Protein AF-A0A7C1B7Z4-F1 (afdb_monomer_lite)

pLDDT: mean 73.93, std 21.16, range [39.28, 96.0]

Sequence (115 aa):
MWRHRGMRRGICSRWLAYRYALFHPITPMYPIGSYYLKPRFRVSSSNNNELRNRVDEEKLQQIYHLLPHRNCGLCGYSSCRDLAYAIVTGDASPDLCRMIDDRIKREIKEILDRR

Foldseek 3Di:
DDDDDDDDDDDDDPPDDPPPDDDDDDDPPPPPPDPPPPPPPPPPPPPPPDPPPPFPVVLLVVLLVLDPQPCPCQLVDRTSSRQSRCVRVVVDQLVSDPPDDPVSSVVNVVSNPPD

Radius of gyration: 28.39 Å; chains: 1; bounding box: 37×80×63 Å

Structure (mmCIF, N/CA/C/O backbone):
data_AF-A0A7C1B7Z4-F1
#
_entry.id   AF-A0A7C1B7Z4-F1
#
loop_
_atom_site.group_PDB
_atom_site.id
_atom_site.type_symbol
_atom_site.label_atom_id
_atom_site.label_alt_id
_atom_site.label_comp_id
_atom_site.label_asym_id
_atom_site.label_entity_id
_atom_site.label_seq_id
_atom_site.pdbx_PDB_ins_code
_atom_site.Cartn_x
_atom_site.Cartn_y
_atom_site.Cartn_z
_atom_site.occupancy
_atom_site.B_iso_or_equiv
_atom_site.auth_seq_id
_atom_site.auth_comp_id
_atom_site.auth_asym_id
_atom_site.auth_atom_id
_atom_site.pdbx_PDB_model_num
ATOM 1 N N . MET A 1 1 ? 2.403 67.078 -0.741 1.00 40.72 1 MET A N 1
ATOM 2 C CA . MET A 1 1 ? 3.871 67.218 -0.612 1.00 40.72 1 MET A CA 1
ATOM 3 C C . MET A 1 1 ? 4.511 65.836 -0.573 1.00 40.72 1 MET A C 1
ATOM 5 O O . MET A 1 1 ? 4.486 65.217 0.475 1.00 40.72 1 MET A O 1
ATOM 9 N N . TRP A 1 2 ? 5.071 65.353 -1.684 1.00 39.28 2 TRP A N 1
ATOM 10 C CA . TRP A 1 2 ? 6.052 64.259 -1.685 1.00 39.28 2 TRP A CA 1
ATOM 11 C C . TRP A 1 2 ? 7.157 64.633 -2.674 1.00 39.28 2 TRP A C 1
ATOM 13 O O . TRP A 1 2 ? 6.891 64.968 -3.826 1.00 39.28 2 TRP A O 1
ATOM 23 N N . ARG A 1 3 ? 8.386 64.710 -2.158 1.00 41.97 3 ARG A N 1
ATOM 24 C CA . ARG A 1 3 ? 9.586 65.179 -2.857 1.00 41.97 3 ARG A CA 1
ATOM 25 C C . ARG A 1 3 ? 10.148 64.098 -3.785 1.00 41.97 3 ARG A C 1
ATOM 27 O O . ARG A 1 3 ? 10.210 62.929 -3.427 1.00 41.97 3 ARG A O 1
ATOM 34 N N . HIS A 1 4 ? 10.639 64.557 -4.933 1.00 47.72 4 HIS A N 1
ATOM 35 C CA . HIS A 1 4 ? 11.447 63.838 -5.919 1.00 47.72 4 HIS A CA 1
ATOM 36 C C . HIS A 1 4 ? 12.755 63.229 -5.374 1.00 47.72 4 HIS A C 1
ATOM 38 O O . HIS A 1 4 ? 13.422 63.834 -4.531 1.00 47.72 4 HIS A O 1
ATOM 44 N N . ARG A 1 5 ? 13.172 62.111 -5.995 1.00 49.09 5 ARG A N 1
ATOM 45 C CA . ARG A 1 5 ? 14.535 61.724 -6.462 1.00 49.09 5 ARG A CA 1
ATOM 46 C C . ARG A 1 5 ? 14.434 60.270 -6.983 1.00 49.09 5 ARG A C 1
ATOM 48 O O . ARG A 1 5 ? 13.856 59.460 -6.284 1.00 49.09 5 ARG A O 1
ATOM 55 N N . GLY A 1 6 ? 14.906 59.805 -8.142 1.00 42.19 6 GLY A N 1
ATOM 56 C CA . GLY A 1 6 ? 15.699 60.343 -9.246 1.00 42.19 6 GLY A CA 1
ATOM 57 C C . GLY A 1 6 ? 16.645 59.247 -9.794 1.00 42.19 6 GLY A C 1
ATOM 58 O O . GLY A 1 6 ? 17.478 58.777 -9.032 1.00 42.19 6 GLY A O 1
ATOM 59 N N . MET A 1 7 ? 16.579 58.959 -11.113 1.00 39.88 7 MET A N 1
ATOM 60 C CA . MET A 1 7 ? 17.654 58.409 -11.993 1.00 39.88 7 MET A CA 1
ATOM 61 C C . MET A 1 7 ? 18.016 56.892 -11.833 1.00 39.88 7 MET A C 1
ATOM 63 O O . MET A 1 7 ? 18.128 56.423 -10.716 1.00 39.88 7 MET A O 1
ATOM 67 N N . ARG A 1 8 ? 18.267 56.031 -12.848 1.00 46.19 8 ARG A N 1
ATOM 68 C CA . ARG A 1 8 ? 19.046 56.138 -14.109 1.00 46.19 8 ARG A CA 1
ATOM 69 C C . ARG A 1 8 ? 18.701 55.020 -15.132 1.00 46.19 8 ARG A C 1
ATOM 71 O O . ARG A 1 8 ? 18.585 53.871 -14.740 1.00 46.19 8 ARG A O 1
ATOM 78 N N . ARG A 1 9 ? 18.655 55.408 -16.424 1.00 47.66 9 ARG A N 1
ATOM 79 C CA . ARG A 1 9 ? 19.289 54.814 -17.643 1.00 47.66 9 ARG A CA 1
ATOM 80 C C . ARG A 1 9 ? 19.300 53.269 -17.714 1.00 47.66 9 ARG A C 1
ATOM 82 O O . ARG A 1 9 ? 19.998 52.650 -16.933 1.00 47.66 9 ARG A O 1
ATOM 89 N N . GLY A 1 10 ? 18.600 52.575 -18.609 1.00 48.53 10 GLY A N 1
ATOM 90 C CA . GLY A 1 10 ? 18.516 52.731 -20.065 1.00 48.53 10 GLY A CA 1
ATOM 91 C C . GLY A 1 10 ? 19.080 51.452 -20.706 1.00 48.53 10 GLY A C 1
ATOM 92 O O . GLY A 1 10 ? 20.126 51.009 -20.261 1.00 48.53 10 GLY A O 1
ATOM 93 N N . ILE A 1 11 ? 18.376 50.852 -21.673 1.00 52.97 11 ILE A N 1
ATOM 94 C CA . ILE A 1 11 ? 18.880 50.206 -22.908 1.00 52.97 11 ILE A CA 1
ATOM 95 C C . ILE A 1 11 ? 17.658 49.656 -23.663 1.00 52.97 11 ILE A C 1
ATOM 97 O O . ILE A 1 11 ? 16.877 48.853 -23.157 1.00 52.97 11 ILE A O 1
ATOM 101 N N . CYS A 1 12 ? 17.487 50.175 -24.875 1.00 49.53 12 CYS A N 1
ATOM 102 C CA . CYS A 1 12 ? 16.441 49.868 -25.838 1.00 49.53 12 CYS A CA 1
ATOM 103 C C . CYS A 1 12 ? 16.931 48.721 -26.738 1.00 49.53 12 CYS A C 1
ATOM 105 O O . CYS A 1 12 ? 17.864 48.915 -27.513 1.00 49.53 12 CYS A O 1
ATOM 107 N N . SER A 1 13 ? 16.324 47.536 -26.648 1.00 49.66 13 SER A N 1
ATOM 108 C CA . SER A 1 13 ? 16.757 46.332 -27.382 1.00 49.66 13 SER A CA 1
ATOM 109 C C . SER A 1 13 ? 15.774 45.958 -28.497 1.00 49.66 13 SER A C 1
ATOM 111 O O . SER A 1 13 ? 15.237 44.855 -28.517 1.00 49.66 13 SER A O 1
ATOM 113 N N . ARG A 1 14 ? 15.497 46.882 -29.428 1.00 51.22 14 ARG A N 1
ATOM 114 C CA . ARG A 1 14 ? 14.597 46.653 -30.582 1.00 51.22 14 ARG A CA 1
ATOM 115 C C . ARG A 1 14 ? 15.332 46.413 -31.917 1.00 51.22 14 ARG A C 1
ATOM 117 O O . ARG A 1 14 ? 14.736 46.564 -32.974 1.00 51.22 14 ARG A O 1
ATOM 124 N N . TRP A 1 15 ? 16.609 46.014 -31.883 1.00 42.62 15 TRP A N 1
ATOM 125 C CA . TRP A 1 15 ? 17.488 45.967 -33.070 1.00 42.62 15 TRP A CA 1
ATOM 126 C C . TRP A 1 15 ? 18.270 44.652 -33.294 1.00 42.62 15 TRP A C 1
ATOM 128 O O . TRP A 1 15 ? 19.327 44.674 -33.913 1.00 42.62 15 TRP A O 1
ATOM 138 N N . LEU A 1 16 ? 17.787 43.487 -32.841 1.00 48.97 16 LEU A N 1
ATOM 139 C CA . LEU A 1 16 ? 18.486 42.198 -33.063 1.00 48.97 16 LEU A CA 1
ATOM 140 C C . LEU A 1 16 ? 17.578 41.047 -33.544 1.00 48.97 16 LEU A C 1
ATOM 142 O O . LEU A 1 16 ? 17.878 39.883 -33.313 1.00 48.97 16 LEU A O 1
ATOM 146 N N . ALA A 1 17 ? 16.471 41.347 -34.230 1.00 49.19 17 ALA A N 1
ATOM 147 C CA . ALA A 1 17 ? 15.538 40.319 -34.716 1.00 49.19 17 ALA A CA 1
ATOM 148 C C . ALA A 1 17 ? 15.673 39.961 -36.214 1.00 49.19 17 ALA A C 1
ATOM 150 O O . ALA A 1 17 ? 14.961 39.081 -36.679 1.00 49.19 17 ALA A O 1
ATOM 151 N N . TYR A 1 18 ? 16.551 40.610 -36.993 1.00 48.53 18 TYR A N 1
ATOM 152 C CA . TYR A 1 18 ? 16.428 40.593 -38.465 1.00 48.53 18 TYR A CA 1
ATOM 153 C C . TYR A 1 18 ? 17.514 39.835 -39.255 1.00 48.53 18 TYR A C 1
ATOM 155 O O . TYR A 1 18 ? 17.636 40.037 -40.457 1.00 48.53 18 TYR A O 1
ATOM 163 N N . ARG A 1 19 ? 18.337 38.967 -38.646 1.00 49.53 19 ARG A N 1
ATOM 164 C CA . ARG A 1 19 ? 19.443 38.320 -39.395 1.00 49.53 19 ARG A CA 1
ATOM 165 C C . ARG A 1 19 ? 19.668 36.834 -39.114 1.00 49.53 19 ARG A C 1
ATOM 167 O O . ARG A 1 19 ? 20.811 36.407 -39.045 1.00 49.53 19 ARG A O 1
ATOM 174 N N . TYR A 1 20 ? 18.603 36.051 -38.950 1.00 50.34 20 TYR A N 1
ATOM 175 C CA . TYR A 1 20 ? 18.715 34.597 -38.733 1.00 50.34 20 TYR A CA 1
ATOM 176 C C . TYR A 1 20 ? 17.642 33.784 -39.472 1.00 50.34 20 TYR A C 1
ATOM 178 O O . TYR A 1 20 ? 17.042 32.872 -38.914 1.00 50.34 20 TYR A O 1
ATOM 186 N N . ALA A 1 21 ? 17.389 34.100 -40.739 1.00 53.78 21 ALA A N 1
ATOM 187 C CA . ALA A 1 21 ? 16.616 33.236 -41.625 1.00 53.78 21 ALA A CA 1
ATOM 188 C C . ALA A 1 21 ? 17.370 33.110 -42.950 1.00 53.78 21 ALA A C 1
ATOM 190 O O . ALA A 1 21 ? 17.847 34.122 -43.455 1.00 53.78 21 ALA A O 1
ATOM 191 N N . LEU A 1 22 ? 17.414 31.893 -43.503 1.00 55.38 22 LEU A N 1
ATOM 192 C CA . LEU A 1 22 ? 18.091 31.438 -44.732 1.00 55.38 22 LEU A CA 1
ATOM 193 C C . LEU A 1 22 ? 19.486 30.815 -44.487 1.00 55.38 22 LEU A C 1
ATOM 195 O O . LEU A 1 22 ? 20.403 31.496 -44.048 1.00 55.38 22 LEU A O 1
ATOM 199 N N . PHE A 1 23 ? 19.611 29.529 -44.854 1.00 47.47 23 PHE A N 1
ATOM 200 C CA . PHE A 1 23 ? 20.759 28.594 -44.768 1.00 47.47 23 PHE A CA 1
ATOM 201 C C . PHE A 1 23 ? 20.851 27.674 -43.524 1.00 47.47 23 PHE A C 1
ATOM 203 O O . PHE A 1 23 ? 21.698 27.833 -42.654 1.00 47.47 23 PHE A O 1
ATOM 210 N N . HIS A 1 24 ? 20.019 26.623 -43.493 1.00 57.97 24 HIS A N 1
ATOM 211 C CA . HIS A 1 24 ? 20.361 25.312 -42.889 1.00 57.97 24 HIS A CA 1
ATOM 212 C C . HIS A 1 24 ? 21.436 24.629 -43.777 1.00 57.97 24 HIS A C 1
ATOM 214 O O . HIS A 1 24 ? 21.350 24.879 -44.983 1.00 57.97 24 HIS A O 1
ATOM 220 N N . PRO A 1 25 ? 22.398 23.773 -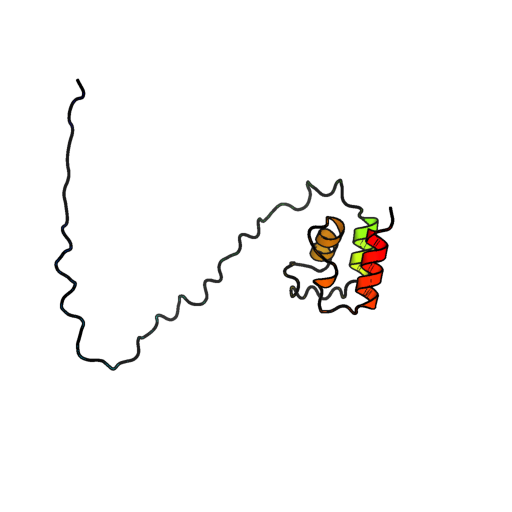43.323 1.00 53.25 25 PRO A N 1
ATOM 221 C CA . PRO A 1 25 ? 22.126 22.514 -42.604 1.00 53.25 25 PRO A CA 1
ATOM 222 C C . PRO A 1 25 ? 23.346 21.932 -41.827 1.00 53.25 25 PRO A C 1
ATOM 224 O O . PRO A 1 25 ? 24.116 21.145 -42.371 1.00 53.25 25 PRO A O 1
ATOM 227 N N . ILE A 1 26 ? 23.555 22.259 -40.553 1.00 55.12 26 ILE A N 1
ATOM 228 C CA . ILE A 1 26 ? 24.504 21.511 -39.708 1.00 55.12 26 ILE A CA 1
ATOM 229 C C . ILE A 1 26 ? 23.829 21.336 -38.356 1.00 55.12 26 ILE A C 1
ATOM 231 O O . ILE A 1 26 ? 23.400 22.309 -37.742 1.00 55.12 26 ILE A O 1
ATOM 235 N N . THR A 1 27 ? 23.658 20.070 -37.982 1.00 52.41 27 THR A N 1
ATOM 236 C CA . THR A 1 27 ? 23.130 19.555 -36.714 1.00 52.41 27 THR A CA 1
ATOM 237 C C . THR A 1 27 ? 23.226 20.568 -35.572 1.00 52.41 27 THR A C 1
ATOM 239 O O . THR A 1 27 ? 24.345 20.999 -35.277 1.00 52.41 27 THR A O 1
ATOM 242 N N . PRO A 1 28 ? 22.125 20.925 -34.880 1.00 49.47 28 PRO A N 1
ATOM 243 C CA . PRO A 1 28 ? 22.269 21.603 -33.605 1.00 49.47 28 PRO A CA 1
ATOM 244 C C . PRO A 1 28 ? 23.105 20.684 -32.716 1.00 49.47 28 PRO A C 1
ATOM 246 O O . PRO A 1 28 ? 22.681 19.594 -32.334 1.00 49.47 28 PRO A O 1
ATOM 249 N N . MET A 1 29 ? 24.338 21.113 -32.463 1.00 53.16 29 MET A N 1
ATOM 250 C CA . MET A 1 29 ? 25.207 20.598 -31.424 1.00 53.16 29 MET A CA 1
ATOM 251 C C . MET A 1 29 ? 24.485 20.888 -30.110 1.00 53.16 29 MET A C 1
ATOM 253 O O . MET A 1 29 ? 24.705 21.918 -29.478 1.00 53.16 29 MET A O 1
ATOM 257 N N . TYR A 1 30 ? 23.515 20.036 -29.769 1.00 54.59 30 TYR A N 1
ATOM 258 C CA . TYR A 1 30 ? 22.816 20.100 -28.501 1.00 54.59 30 TYR A CA 1
ATOM 259 C C . TYR A 1 30 ? 23.891 20.004 -27.419 1.00 54.59 30 TYR A C 1
ATOM 261 O O . TYR A 1 30 ? 24.663 19.039 -27.426 1.00 54.59 30 TYR A O 1
ATOM 269 N N . PRO A 1 31 ? 24.007 21.001 -26.528 1.00 53.03 31 PRO A N 1
ATOM 270 C CA . PRO A 1 31 ? 24.985 20.943 -25.463 1.00 53.03 31 PRO A CA 1
ATOM 271 C C . PRO A 1 31 ? 24.701 19.698 -24.621 1.00 53.03 31 PRO A C 1
ATOM 273 O O . PRO A 1 31 ? 23.647 19.567 -23.992 1.00 53.03 31 PRO A O 1
ATOM 276 N N . ILE A 1 32 ? 25.660 18.773 -24.651 1.00 57.16 32 ILE A N 1
ATOM 277 C CA . ILE A 1 32 ? 25.733 17.575 -23.821 1.00 57.16 32 ILE A CA 1
ATOM 278 C C . ILE A 1 32 ? 25.794 18.057 -22.371 1.00 57.16 32 ILE A C 1
ATOM 280 O O . ILE A 1 32 ? 26.867 18.366 -21.864 1.00 57.16 32 ILE A O 1
ATOM 284 N N . GLY A 1 33 ? 24.648 18.222 -21.710 1.00 53.25 33 GLY A N 1
ATOM 285 C CA . GLY A 1 33 ? 24.682 18.692 -20.323 1.00 53.25 33 GLY A CA 1
ATOM 286 C C . GLY A 1 33 ? 23.387 19.130 -19.652 1.00 53.25 33 GLY A C 1
ATOM 287 O O . GLY A 1 33 ? 23.456 19.519 -18.493 1.00 53.25 33 GLY A O 1
ATOM 288 N N . SER A 1 34 ? 22.217 19.082 -20.300 1.00 53.53 34 SER A N 1
ATOM 289 C CA . SER A 1 34 ? 20.980 19.578 -19.658 1.00 53.53 34 SER A CA 1
ATOM 290 C C . SER A 1 34 ? 19.861 18.541 -19.488 1.00 53.53 34 SER A C 1
ATOM 292 O O . SER A 1 34 ? 18.980 18.732 -18.656 1.00 53.53 34 SER A O 1
ATOM 294 N N . TYR A 1 35 ? 19.916 17.387 -20.162 1.00 54.41 35 TYR A N 1
ATOM 295 C CA . TYR A 1 35 ? 18.832 16.385 -20.120 1.00 54.41 35 TYR A CA 1
ATOM 296 C C . TYR A 1 35 ? 18.836 15.447 -18.896 1.00 54.41 35 TYR A C 1
ATOM 298 O O . TYR A 1 35 ? 17.970 14.585 -18.795 1.00 54.41 35 TYR A O 1
ATOM 306 N N . TYR A 1 36 ? 19.764 15.605 -17.945 1.00 58.81 36 TYR A N 1
ATOM 307 C CA . TYR A 1 36 ? 19.815 14.767 -16.734 1.00 58.81 36 TYR A CA 1
ATOM 308 C C . TYR A 1 36 ? 19.924 15.546 -15.420 1.00 58.81 36 TYR A C 1
ATOM 310 O O . TYR A 1 36 ? 20.322 14.990 -14.399 1.00 58.81 36 TYR A O 1
ATOM 318 N N . LEU A 1 37 ? 19.470 16.798 -15.375 1.00 55.28 37 LEU A N 1
ATOM 319 C CA . LEU A 1 37 ? 18.985 17.335 -14.103 1.00 55.28 37 LEU A CA 1
ATOM 320 C C . LEU A 1 37 ? 17.583 16.769 -13.883 1.00 55.28 37 LEU A C 1
ATOM 322 O O . LEU A 1 37 ? 16.578 17.429 -14.136 1.00 55.28 37 LEU A O 1
ATOM 326 N N . LYS A 1 38 ? 17.518 15.509 -13.419 1.00 56.97 38 LYS A N 1
ATOM 327 C CA . LYS A 1 38 ? 16.310 15.017 -12.752 1.00 56.97 38 LYS A CA 1
ATOM 328 C C . LYS A 1 38 ? 15.940 16.086 -11.722 1.00 56.97 38 LYS A C 1
ATOM 330 O O . LYS A 1 38 ? 16.821 16.446 -10.933 1.00 56.97 38 LYS A O 1
ATOM 335 N N . PRO A 1 39 ? 14.702 16.610 -11.704 1.00 50.78 39 PRO A N 1
ATOM 336 C CA . PRO A 1 39 ? 14.288 17.437 -10.590 1.00 50.78 39 PRO A CA 1
ATOM 337 C C . PRO A 1 39 ? 14.549 16.601 -9.341 1.00 50.78 39 PRO A C 1
ATOM 339 O O . PRO A 1 39 ? 14.012 15.499 -9.199 1.00 50.78 39 PRO A O 1
ATOM 342 N N . ARG A 1 40 ? 15.445 17.082 -8.471 1.00 52.81 40 ARG A N 1
ATOM 343 C CA . ARG A 1 40 ? 15.490 16.615 -7.092 1.00 52.81 40 ARG A CA 1
ATOM 344 C C . ARG A 1 40 ? 14.101 16.931 -6.561 1.00 52.81 40 ARG A C 1
ATOM 346 O O . ARG A 1 40 ? 13.846 18.058 -6.144 1.00 52.81 40 ARG A O 1
ATOM 353 N N . PHE A 1 41 ? 13.189 15.960 -6.627 1.00 60.19 41 PHE A N 1
ATOM 354 C CA . PHE A 1 41 ? 12.050 15.957 -5.733 1.00 60.19 41 PHE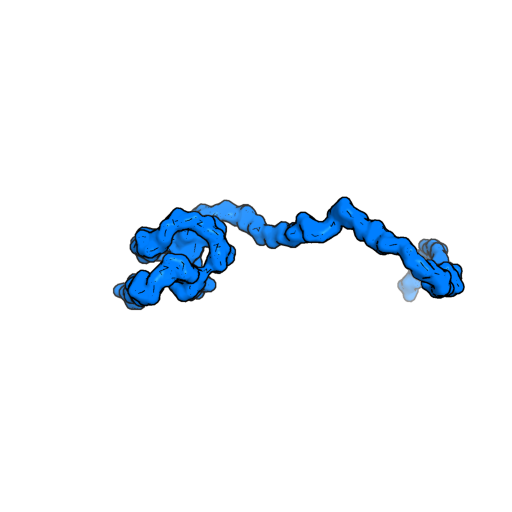 A CA 1
ATOM 355 C C . PHE A 1 41 ? 12.656 16.210 -4.363 1.00 60.19 41 PHE A C 1
ATOM 357 O O . PHE A 1 41 ? 13.611 15.537 -3.963 1.00 60.19 41 PHE A O 1
ATOM 364 N N . ARG A 1 42 ? 12.191 17.278 -3.721 1.00 44.97 42 ARG A N 1
ATOM 365 C CA . ARG A 1 42 ? 12.528 17.588 -2.345 1.00 44.97 42 ARG A CA 1
ATOM 366 C C . ARG A 1 42 ? 12.031 16.399 -1.530 1.00 44.97 42 ARG A C 1
ATOM 368 O O . ARG A 1 42 ? 10.896 16.401 -1.075 1.00 44.97 42 ARG A O 1
ATOM 375 N N . VAL A 1 43 ? 12.857 15.364 -1.389 1.00 55.16 43 VAL A N 1
ATOM 376 C CA . VAL A 1 43 ? 12.732 14.440 -0.275 1.00 55.16 43 VAL A CA 1
ATOM 377 C C . VA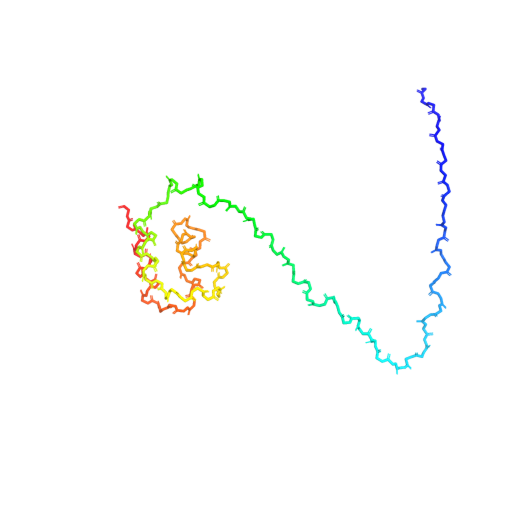L A 1 43 ? 13.043 15.329 0.908 1.00 55.16 43 VAL A C 1
ATOM 379 O O . VAL A 1 43 ? 14.199 15.675 1.153 1.00 55.16 43 VAL A O 1
ATOM 382 N N . SER A 1 44 ? 11.985 15.832 1.540 1.00 50.31 44 SER A N 1
ATOM 383 C CA . SER A 1 44 ? 12.078 16.368 2.882 1.00 50.31 44 SER A CA 1
ATOM 384 C C . SER A 1 44 ? 12.822 15.312 3.678 1.00 50.31 44 SER A C 1
ATOM 386 O O . SER A 1 44 ? 12.308 14.221 3.912 1.00 50.31 44 SER A O 1
ATOM 388 N N . SER A 1 45 ? 14.075 15.611 4.006 1.00 58.94 45 SER A N 1
ATOM 389 C CA . SER A 1 45 ? 14.848 14.859 4.978 1.00 58.94 45 SER A CA 1
ATOM 390 C C . SER A 1 45 ? 14.209 15.150 6.332 1.00 58.94 45 SER A C 1
ATOM 392 O O . SER A 1 45 ? 14.721 15.944 7.114 1.00 58.94 45 SER A O 1
ATOM 394 N N . SER A 1 46 ? 13.013 14.612 6.554 1.00 57.06 46 SER A N 1
ATOM 395 C CA . SER A 1 46 ? 12.308 14.736 7.816 1.00 57.06 46 SER A CA 1
ATOM 396 C C . SER A 1 46 ? 12.839 13.639 8.718 1.00 57.06 46 SER A C 1
ATOM 398 O O . SER A 1 46 ? 12.705 12.457 8.417 1.00 57.06 46 SER A O 1
ATOM 400 N N . ASN A 1 47 ? 13.486 14.041 9.808 1.00 56.06 47 ASN A N 1
ATOM 401 C CA . ASN A 1 47 ? 13.807 13.167 10.929 1.00 56.06 47 ASN A CA 1
ATOM 402 C C . ASN A 1 47 ? 12.554 12.351 11.305 1.00 56.06 47 ASN A C 1
ATOM 404 O O . ASN A 1 47 ? 11.597 12.886 11.858 1.00 56.06 47 ASN A O 1
ATOM 408 N N . ASN A 1 48 ? 12.552 11.059 10.963 1.00 58.19 48 ASN A N 1
ATOM 409 C CA . ASN A 1 48 ? 11.380 10.171 10.971 1.00 58.19 48 ASN A CA 1
ATOM 410 C C . ASN A 1 48 ? 10.930 9.705 12.373 1.00 58.19 48 ASN A C 1
ATOM 412 O O . ASN A 1 48 ? 10.319 8.644 12.488 1.00 58.19 48 ASN A O 1
ATOM 416 N N . ASN A 1 49 ? 11.248 10.429 13.451 1.00 60.84 49 ASN A N 1
ATOM 417 C CA . ASN A 1 49 ? 11.047 9.902 14.807 1.00 60.84 49 ASN A CA 1
ATOM 418 C C . ASN A 1 49 ? 10.011 10.635 15.673 1.00 60.84 49 ASN A C 1
ATOM 420 O O . ASN A 1 49 ? 9.658 10.115 16.723 1.00 60.84 49 ASN A O 1
ATOM 424 N N . GLU A 1 50 ? 9.452 11.769 15.238 1.00 57.09 50 GLU A N 1
ATOM 425 C CA . GLU A 1 50 ? 8.584 12.574 16.121 1.00 57.09 50 GLU A CA 1
ATOM 426 C C . GLU A 1 50 ? 7.064 12.327 15.949 1.00 57.09 50 GLU A C 1
ATOM 428 O O . GLU A 1 50 ? 6.272 12.791 16.762 1.00 57.09 50 GLU A O 1
ATOM 433 N N . LEU A 1 51 ? 6.611 11.580 14.929 1.00 57.44 51 LEU A N 1
ATOM 434 C CA . LEU A 1 51 ? 5.170 11.337 14.678 1.00 57.44 51 LEU A CA 1
ATOM 435 C C . LEU A 1 51 ? 4.720 9.866 14.773 1.00 57.44 51 LEU A C 1
ATOM 437 O O . LEU A 1 51 ? 3.607 9.535 14.377 1.00 57.44 51 LEU A O 1
ATOM 441 N N . ARG A 1 52 ? 5.532 8.966 15.342 1.00 56.41 52 ARG A N 1
ATOM 442 C CA . ARG A 1 52 ? 5.197 7.525 15.435 1.00 56.41 52 ARG A CA 1
ATOM 443 C C . ARG A 1 52 ? 4.152 7.169 16.504 1.00 56.41 52 ARG A C 1
ATOM 445 O O . ARG A 1 52 ? 3.749 6.019 16.594 1.00 56.41 52 ARG A O 1
ATOM 452 N N . ASN A 1 53 ? 3.654 8.134 17.276 1.00 57.81 53 ASN A N 1
ATOM 453 C CA . ASN A 1 53 ? 2.825 7.872 18.462 1.00 57.81 53 ASN A CA 1
ATOM 454 C C . ASN A 1 53 ? 1.331 7.573 18.199 1.00 57.81 53 ASN A C 1
ATOM 456 O O . ASN A 1 53 ? 0.556 7.537 19.150 1.00 57.81 53 ASN A O 1
ATOM 460 N N . ARG A 1 54 ? 0.889 7.379 16.947 1.00 67.00 54 ARG A N 1
ATOM 461 C CA . ARG A 1 54 ? -0.521 7.041 16.633 1.00 67.00 54 ARG A CA 1
ATOM 462 C C . ARG A 1 54 ? -0.706 5.924 15.606 1.00 67.00 54 ARG A C 1
ATOM 464 O O . ARG A 1 54 ? -1.826 5.708 15.160 1.00 67.00 54 ARG A O 1
ATOM 471 N N . VAL A 1 55 ? 0.371 5.262 15.193 1.00 80.44 55 VAL A N 1
ATOM 472 C CA . VAL A 1 55 ? 0.283 4.197 14.190 1.00 80.44 55 VAL A CA 1
ATOM 473 C C . VAL A 1 55 ? 0.253 2.854 14.899 1.00 80.44 55 VAL A C 1
ATOM 475 O O . VAL A 1 55 ? 1.094 2.592 15.758 1.00 80.44 55 VAL A O 1
ATOM 478 N N . ASP A 1 56 ? -0.714 2.016 14.528 1.00 89.38 56 ASP A N 1
ATOM 479 C CA . ASP A 1 56 ? -0.826 0.640 15.003 1.00 89.38 56 ASP A CA 1
ATOM 480 C C . ASP A 1 56 ? 0.393 -0.165 14.513 1.00 89.38 56 ASP A C 1
ATOM 482 O O . ASP A 1 56 ? 0.390 -0.718 13.410 1.00 89.38 56 ASP A O 1
ATOM 486 N N . GLU A 1 57 ? 1.468 -0.213 15.312 1.00 90.62 57 GLU A N 1
ATOM 487 C CA . GLU A 1 57 ? 2.715 -0.895 14.923 1.00 90.62 57 GLU A CA 1
ATOM 488 C C . GLU A 1 57 ? 2.476 -2.398 14.700 1.00 90.62 57 GLU A C 1
ATOM 490 O O . GLU A 1 57 ? 3.102 -2.980 13.820 1.00 90.62 57 GLU A O 1
ATOM 495 N N . GLU A 1 58 ? 1.513 -3.016 15.398 1.00 92.62 58 GLU A N 1
ATOM 496 C CA . GLU A 1 58 ? 1.128 -4.413 15.155 1.00 92.62 58 GLU A CA 1
ATOM 497 C C . GLU A 1 58 ? 0.613 -4.618 13.720 1.00 92.62 58 GLU A C 1
ATOM 499 O O . GLU A 1 58 ? 1.116 -5.482 12.997 1.00 92.62 58 GLU A O 1
ATOM 504 N N . LYS A 1 59 ? -0.332 -3.782 13.265 1.00 93.38 59 LYS A N 1
ATOM 505 C CA . LYS A 1 59 ? -0.850 -3.831 11.887 1.00 93.38 59 LYS A CA 1
ATOM 506 C C . LYS A 1 59 ? 0.253 -3.530 10.880 1.00 93.38 59 LYS A C 1
ATOM 508 O O . LYS A 1 59 ? 0.356 -4.206 9.859 1.00 93.38 59 LYS A O 1
ATOM 513 N N . LEU A 1 60 ? 1.115 -2.556 11.180 1.00 94.75 60 LEU A N 1
ATOM 514 C CA . LEU A 1 60 ? 2.258 -2.219 10.335 1.00 94.75 60 LEU A CA 1
ATOM 515 C C . LEU A 1 60 ? 3.188 -3.417 10.156 1.00 94.75 60 LEU A C 1
ATOM 517 O O . LEU A 1 60 ? 3.577 -3.715 9.028 1.00 94.75 60 LEU A O 1
ATOM 521 N N . GLN A 1 61 ? 3.536 -4.109 11.242 1.00 94.94 61 GLN A N 1
ATOM 522 C CA . GLN A 1 61 ? 4.388 -5.291 11.186 1.00 94.94 61 GLN A CA 1
ATOM 523 C C . GLN A 1 61 ? 3.720 -6.415 10.395 1.00 94.94 61 GLN A C 1
ATOM 525 O O . GLN A 1 61 ? 4.365 -6.982 9.515 1.00 94.94 61 GLN A O 1
ATOM 530 N N . GLN A 1 62 ? 2.436 -6.696 10.633 1.00 95.56 62 GLN A N 1
ATOM 531 C CA . GLN A 1 62 ? 1.689 -7.715 9.886 1.00 95.56 62 GLN A CA 1
ATOM 532 C C . GLN A 1 62 ? 1.687 -7.423 8.378 1.00 95.56 62 GLN A C 1
ATOM 534 O O . GLN A 1 62 ? 2.078 -8.276 7.582 1.00 95.56 62 GLN A O 1
ATOM 539 N N . ILE A 1 63 ? 1.339 -6.196 7.977 1.00 95.81 63 ILE A N 1
ATOM 540 C CA . ILE A 1 63 ? 1.332 -5.789 6.564 1.00 95.81 63 ILE A CA 1
ATOM 541 C C . ILE A 1 63 ? 2.746 -5.837 5.979 1.00 95.81 63 ILE A C 1
ATOM 543 O O . ILE A 1 63 ? 2.936 -6.326 4.867 1.00 95.81 63 ILE A O 1
ATOM 547 N N . TYR A 1 64 ? 3.754 -5.373 6.720 1.00 96.00 64 TYR A N 1
ATOM 548 C CA . TYR A 1 64 ? 5.145 -5.424 6.280 1.00 96.00 64 TYR A CA 1
ATOM 549 C C . TYR A 1 64 ? 5.607 -6.864 6.024 1.00 96.00 64 TYR A C 1
ATOM 551 O O . TYR A 1 64 ? 6.206 -7.120 4.983 1.00 96.00 64 TYR A O 1
ATOM 559 N N . HIS A 1 65 ? 5.257 -7.811 6.900 1.00 96.00 65 HIS A N 1
ATOM 560 C CA . HIS A 1 65 ? 5.593 -9.228 6.743 1.00 96.00 65 HIS A CA 1
ATOM 561 C C . HIS A 1 65 ? 4.944 -9.884 5.517 1.00 96.00 65 HIS A C 1
ATOM 563 O O . HIS A 1 65 ? 5.543 -10.786 4.931 1.00 96.00 65 HIS A O 1
ATOM 569 N N . LEU A 1 66 ? 3.768 -9.414 5.099 1.00 95.56 66 LEU A N 1
ATOM 570 C CA . LEU A 1 66 ? 3.084 -9.892 3.894 1.00 95.56 66 LEU A CA 1
ATOM 571 C C . LEU A 1 66 ? 3.688 -9.347 2.589 1.00 95.56 66 LEU A C 1
ATOM 573 O O . LEU A 1 66 ? 3.483 -9.919 1.516 1.00 95.56 66 LEU A O 1
ATOM 577 N N . LEU A 1 67 ? 4.432 -8.240 2.648 1.00 95.69 67 LEU A N 1
ATOM 578 C CA . LEU A 1 67 ? 5.070 -7.640 1.477 1.00 95.69 67 LEU A CA 1
ATOM 579 C C . LEU A 1 67 ? 6.308 -8.441 1.020 1.00 95.69 67 LEU A C 1
ATOM 581 O O . LEU A 1 67 ? 6.905 -9.196 1.781 1.00 95.69 67 LEU A O 1
ATOM 585 N N . PRO A 1 68 ? 6.778 -8.262 -0.229 1.00 94.00 68 PRO A N 1
ATOM 586 C CA . PRO A 1 68 ? 7.877 -9.062 -0.778 1.00 94.00 68 PRO A CA 1
ATOM 587 C C . PRO A 1 68 ? 9.278 -8.630 -0.305 1.00 94.00 68 PRO A C 1
ATOM 589 O O . PRO A 1 68 ? 10.264 -9.222 -0.733 1.00 94.00 68 PRO A O 1
ATOM 592 N N . HIS A 1 69 ? 9.399 -7.572 0.509 1.00 95.12 69 HIS A N 1
ATOM 593 C CA . HIS A 1 69 ? 10.669 -7.045 1.050 1.00 95.12 69 HIS A CA 1
ATOM 594 C C . HIS A 1 69 ? 11.752 -6.701 0.006 1.00 95.12 69 HIS A C 1
ATOM 596 O O . HIS A 1 69 ? 12.924 -6.530 0.333 1.00 95.12 69 HIS A O 1
ATOM 602 N N . ARG A 1 70 ? 11.379 -6.567 -1.272 1.00 95.00 70 ARG A N 1
ATOM 603 C CA . ARG A 1 70 ? 12.319 -6.278 -2.367 1.00 95.00 70 ARG A CA 1
ATOM 604 C C . ARG A 1 70 ? 1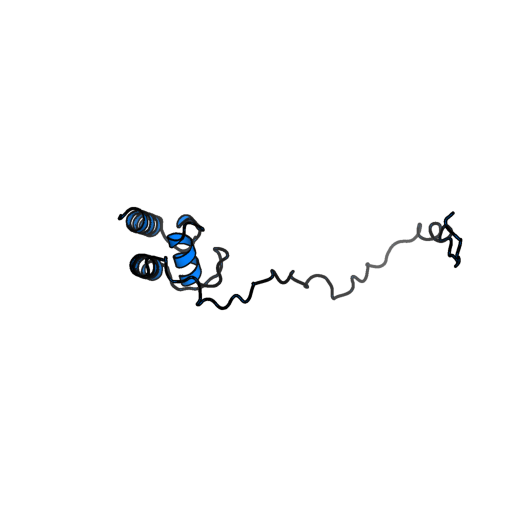2.759 -4.816 -2.434 1.00 95.00 70 ARG A C 1
ATOM 606 O O . ARG A 1 70 ? 13.694 -4.527 -3.168 1.00 95.00 70 ARG A O 1
ATOM 613 N N . ASN A 1 71 ? 12.071 -3.902 -1.740 1.00 94.88 71 ASN A N 1
ATOM 614 C CA . ASN A 1 71 ? 12.329 -2.453 -1.770 1.00 94.88 71 ASN A CA 1
ATOM 615 C C . ASN A 1 71 ? 12.505 -1.894 -3.201 1.00 94.88 71 ASN A C 1
ATOM 617 O O . ASN A 1 71 ? 13.373 -1.072 -3.465 1.00 94.88 71 ASN A O 1
ATOM 621 N N . CYS A 1 72 ? 11.684 -2.365 -4.148 1.00 94.56 72 CYS A N 1
ATOM 622 C CA . CYS A 1 72 ? 11.849 -2.077 -5.580 1.00 94.56 72 CYS A CA 1
ATOM 623 C C . CYS A 1 72 ? 11.428 -0.661 -6.015 1.00 94.56 72 CYS A C 1
ATOM 625 O O . CYS A 1 72 ? 11.690 -0.275 -7.150 1.00 94.56 72 CYS A O 1
ATOM 627 N N . GLY A 1 73 ? 10.724 0.092 -5.165 1.00 92.94 73 GLY A N 1
ATOM 628 C CA . GLY A 1 73 ? 10.308 1.471 -5.447 1.00 92.94 73 GLY A CA 1
ATOM 629 C C . GLY A 1 73 ? 9.228 1.656 -6.523 1.00 92.94 73 GLY A C 1
ATOM 630 O O . GLY A 1 73 ? 8.815 2.784 -6.772 1.00 92.94 73 GLY A O 1
ATOM 631 N N . LEU A 1 74 ? 8.710 0.584 -7.137 1.00 93.69 74 LEU A N 1
ATOM 632 C CA . LEU A 1 74 ? 7.696 0.669 -8.206 1.00 93.69 74 LEU A CA 1
ATOM 633 C C . LEU A 1 74 ? 6.368 1.308 -7.763 1.00 93.69 74 LEU A C 1
ATOM 635 O O . LEU A 1 74 ? 5.615 1.800 -8.596 1.00 93.69 74 LEU A O 1
ATOM 639 N N . CYS A 1 75 ? 6.083 1.291 -6.461 1.00 93.62 75 CYS A N 1
ATOM 640 C CA . CYS A 1 75 ? 4.904 1.911 -5.855 1.00 93.62 75 CYS A CA 1
ATOM 641 C C . CYS A 1 75 ? 5.096 3.400 -5.508 1.00 93.62 75 CYS A C 1
ATOM 643 O O . CYS A 1 75 ? 4.153 4.023 -5.037 1.00 93.62 75 CYS A O 1
ATOM 645 N N . GLY A 1 76 ? 6.292 3.970 -5.708 1.00 92.44 76 GLY A N 1
ATOM 646 C CA . GLY A 1 76 ? 6.596 5.368 -5.375 1.00 92.44 76 GLY A CA 1
ATOM 647 C C . GLY A 1 76 ? 7.128 5.610 -3.956 1.00 92.44 76 GLY A C 1
ATOM 648 O O . GLY A 1 76 ? 7.454 6.747 -3.629 1.00 92.44 76 GLY A O 1
ATOM 649 N N . TYR A 1 77 ? 7.271 4.564 -3.136 1.00 94.12 77 TYR A N 1
ATOM 650 C CA . TYR A 1 77 ? 7.843 4.640 -1.785 1.00 94.12 77 TYR A CA 1
ATOM 651 C C . TYR A 1 77 ? 9.294 4.146 -1.745 1.00 94.12 77 TYR A C 1
ATOM 653 O O . TYR A 1 77 ? 9.680 3.264 -2.514 1.00 94.12 77 TYR A O 1
ATOM 661 N N . SER A 1 78 ? 10.090 4.698 -0.823 1.00 91.56 78 SER A N 1
ATOM 662 C CA . SER A 1 78 ? 11.521 4.385 -0.676 1.00 91.56 78 SER A CA 1
ATOM 663 C C . SER A 1 78 ? 11.775 2.946 -0.212 1.00 91.56 78 SER A C 1
ATOM 665 O O . SER A 1 78 ? 12.742 2.321 -0.645 1.00 91.56 78 SER A O 1
ATOM 667 N N . SER A 1 79 ? 10.907 2.398 0.641 1.00 94.75 79 SER A N 1
ATOM 668 C CA . SER A 1 79 ? 10.996 1.020 1.131 1.00 94.75 79 SER A CA 1
ATOM 669 C C . SER A 1 79 ? 9.622 0.352 1.245 1.00 94.75 79 SER A C 1
ATOM 671 O O . SER A 1 79 ? 8.582 1.010 1.286 1.00 94.75 79 SER A O 1
ATOM 673 N N . CYS A 1 80 ? 9.607 -0.982 1.333 1.00 95.69 80 CYS A N 1
ATOM 674 C CA . CYS A 1 80 ? 8.391 -1.748 1.614 1.00 95.69 80 CYS A CA 1
ATOM 675 C C . CYS A 1 80 ? 7.785 -1.375 2.974 1.00 95.69 80 CYS A C 1
ATOM 677 O O . CYS A 1 80 ? 6.567 -1.414 3.119 1.00 95.69 80 CYS A O 1
ATOM 679 N N . ARG A 1 81 ? 8.612 -0.979 3.952 1.00 95.06 81 ARG A N 1
ATOM 680 C CA . ARG A 1 81 ? 8.131 -0.522 5.261 1.00 95.06 81 ARG A CA 1
ATOM 681 C C . ARG A 1 81 ? 7.441 0.835 5.167 1.00 95.06 81 ARG A C 1
ATOM 683 O O . ARG A 1 81 ? 6.415 1.016 5.808 1.00 95.06 81 ARG A O 1
ATOM 690 N N . ASP A 1 82 ? 7.952 1.742 4.335 1.00 94.38 82 ASP A N 1
ATOM 691 C CA . ASP A 1 82 ? 7.320 3.049 4.111 1.00 94.38 82 ASP A CA 1
ATOM 692 C C . ASP A 1 82 ? 5.968 2.900 3.408 1.00 94.38 82 ASP A C 1
ATOM 694 O O . ASP A 1 82 ? 5.008 3.573 3.771 1.00 94.38 82 ASP A O 1
ATOM 698 N N . LEU A 1 83 ? 5.870 1.973 2.446 1.00 95.56 83 LEU A N 1
ATOM 699 C CA . LEU A 1 83 ? 4.584 1.618 1.847 1.00 95.56 83 LEU A C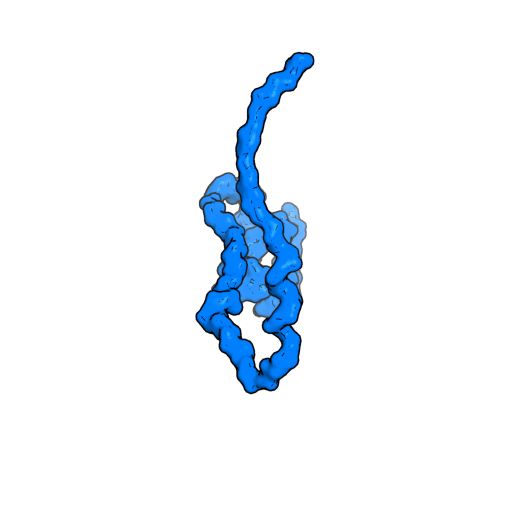A 1
ATOM 700 C C . LEU A 1 83 ? 3.630 1.032 2.899 1.00 95.56 83 LEU A C 1
ATOM 702 O O . LEU A 1 83 ? 2.478 1.443 2.955 1.00 95.56 83 LEU A O 1
ATOM 706 N N . ALA A 1 84 ? 4.088 0.093 3.734 1.00 95.75 84 ALA A N 1
ATOM 707 C CA . ALA A 1 84 ? 3.257 -0.486 4.792 1.00 95.75 84 ALA A CA 1
ATOM 708 C C . ALA A 1 84 ? 2.755 0.586 5.770 1.00 95.75 84 ALA A C 1
ATOM 710 O O . ALA A 1 84 ? 1.576 0.602 6.108 1.00 95.75 84 ALA A O 1
ATOM 711 N N . TYR A 1 85 ? 3.625 1.520 6.160 1.00 93.62 85 TYR A N 1
ATOM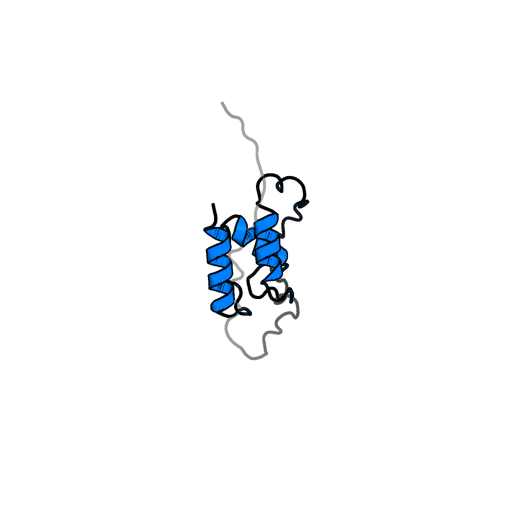 712 C CA . TYR A 1 85 ? 3.257 2.668 6.984 1.00 93.62 85 TYR A CA 1
ATOM 713 C C . TYR A 1 85 ? 2.165 3.508 6.313 1.00 93.62 85 TYR A C 1
ATOM 715 O O . TYR A 1 85 ? 1.134 3.753 6.929 1.00 93.62 85 TYR A O 1
ATOM 723 N N . ALA A 1 86 ? 2.351 3.869 5.039 1.00 94.06 86 ALA A N 1
ATOM 724 C CA . ALA A 1 86 ? 1.372 4.641 4.276 1.00 94.06 86 ALA A CA 1
ATOM 725 C C . ALA A 1 86 ? 0.025 3.912 4.111 1.00 94.06 86 ALA A C 1
ATOM 727 O O . ALA A 1 86 ? -1.023 4.548 4.044 1.00 94.06 86 ALA A O 1
ATOM 728 N N . ILE A 1 87 ? 0.034 2.577 4.051 1.00 94.69 87 ILE A N 1
ATOM 729 C CA . ILE A 1 87 ? -1.192 1.770 4.016 1.00 94.69 87 ILE A CA 1
ATOM 730 C C . ILE A 1 87 ? -1.921 1.848 5.365 1.00 94.69 87 ILE A C 1
ATOM 732 O O . ILE A 1 87 ? -3.132 2.050 5.383 1.00 94.69 87 ILE A O 1
ATOM 736 N N . VAL A 1 88 ? -1.207 1.732 6.491 1.00 93.69 88 VAL A N 1
ATOM 737 C CA . VAL A 1 88 ? -1.814 1.818 7.835 1.00 93.69 88 VAL A CA 1
ATOM 738 C C . VAL A 1 88 ? -2.343 3.222 8.130 1.00 93.69 88 VAL A C 1
ATOM 740 O O . VAL A 1 88 ? -3.397 3.356 8.746 1.00 93.69 88 VAL A O 1
ATOM 743 N N . THR A 1 89 ? -1.657 4.275 7.675 1.00 90.56 89 THR A N 1
ATOM 744 C CA . THR A 1 89 ? -2.125 5.662 7.843 1.00 90.56 89 THR A CA 1
ATOM 745 C C . THR A 1 89 ? -3.261 6.041 6.892 1.00 90.56 89 THR A C 1
ATOM 747 O O . THR A 1 89 ? -3.885 7.083 7.085 1.00 90.56 89 THR A O 1
ATOM 750 N N . GLY A 1 90 ? -3.560 5.205 5.891 1.00 90.94 90 GLY A N 1
ATOM 751 C CA . GLY A 1 90 ? -4.582 5.472 4.877 1.00 90.94 90 GLY A CA 1
ATOM 752 C C . GLY A 1 90 ? -4.127 6.408 3.751 1.00 90.94 90 GLY A C 1
ATOM 753 O O . GLY A 1 90 ? -4.949 6.818 2.935 1.00 90.94 90 GLY A O 1
ATOM 754 N N . ASP A 1 91 ? -2.833 6.725 3.671 1.00 90.69 91 ASP A N 1
ATOM 755 C CA . ASP A 1 91 ? -2.241 7.528 2.592 1.00 90.69 91 ASP A CA 1
ATOM 756 C C . ASP A 1 91 ? -2.075 6.730 1.284 1.00 90.69 91 ASP A C 1
ATOM 758 O O . ASP A 1 91 ? -1.953 7.308 0.202 1.00 90.69 91 ASP A O 1
ATOM 762 N N . ALA A 1 92 ? -2.049 5.396 1.369 1.00 93.31 92 ALA A N 1
ATOM 763 C CA . ALA A 1 92 ? -1.798 4.489 0.254 1.00 93.31 92 ALA A CA 1
ATOM 764 C C . ALA A 1 92 ? -2.823 3.351 0.181 1.00 93.31 92 ALA A C 1
ATOM 766 O O . ALA A 1 92 ? -3.198 2.759 1.190 1.00 93.31 92 ALA A O 1
ATOM 767 N N . SER A 1 93 ? -3.206 2.968 -1.041 1.00 93.06 93 SER A N 1
ATOM 768 C CA . SER A 1 93 ? -3.972 1.738 -1.270 1.00 93.06 93 SER A CA 1
ATOM 769 C C . SER A 1 93 ? -3.051 0.506 -1.272 1.00 93.06 93 SER A C 1
ATOM 771 O O . SER A 1 93 ? -1.974 0.561 -1.878 1.00 93.06 93 SER A O 1
ATOM 773 N N . PRO A 1 94 ? -3.474 -0.641 -0.700 1.00 91.62 94 PRO A N 1
ATOM 774 C CA . PRO A 1 94 ? -2.728 -1.902 -0.788 1.00 91.62 94 PRO A CA 1
ATOM 775 C C . PRO A 1 94 ? -2.521 -2.387 -2.233 1.00 91.62 94 PRO A C 1
ATOM 777 O O . PRO A 1 94 ? -1.598 -3.154 -2.507 1.00 91.62 94 PRO A O 1
ATOM 780 N N . ASP A 1 95 ? -3.330 -1.904 -3.180 1.00 93.50 95 ASP A N 1
ATOM 781 C CA . ASP A 1 95 ? -3.248 -2.260 -4.598 1.00 93.50 95 ASP A CA 1
ATOM 782 C C . ASP A 1 95 ? -2.049 -1.597 -5.330 1.00 93.50 95 ASP A C 1
ATOM 784 O O . ASP A 1 95 ? -1.752 -1.942 -6.475 1.00 93.50 95 ASP A O 1
ATOM 788 N N . LEU A 1 96 ? -1.317 -0.673 -4.683 1.00 93.50 96 LEU A N 1
ATOM 789 C CA . LEU A 1 96 ? -0.145 0.010 -5.262 1.00 93.50 96 LEU A CA 1
ATOM 790 C C . LEU A 1 96 ? 1.049 -0.920 -5.507 1.00 93.50 96 LEU A C 1
ATOM 792 O O . LEU A 1 96 ? 1.850 -0.688 -6.419 1.00 93.50 96 LEU A O 1
ATOM 796 N N . CYS A 1 97 ? 1.205 -1.968 -4.698 1.00 94.56 97 CYS A N 1
ATOM 797 C CA . CYS A 1 97 ? 2.278 -2.929 -4.899 1.00 94.56 97 CYS A CA 1
ATOM 798 C C . CYS A 1 97 ? 1.891 -3.913 -6.012 1.00 94.56 97 CYS A C 1
ATOM 800 O O . CYS A 1 97 ? 1.100 -4.828 -5.812 1.00 94.56 97 CYS A O 1
ATOM 802 N N . ARG A 1 98 ? 2.489 -3.761 -7.199 1.00 92.62 98 ARG A N 1
ATOM 803 C CA . ARG A 1 98 ? 2.258 -4.674 -8.338 1.00 92.62 98 ARG A CA 1
ATOM 804 C C . ARG A 1 98 ? 2.957 -6.029 -8.210 1.00 92.62 98 ARG A C 1
ATOM 806 O O . ARG A 1 98 ? 2.740 -6.899 -9.039 1.00 92.62 98 ARG A O 1
ATOM 813 N N . MET A 1 99 ? 3.818 -6.183 -7.206 1.00 93.31 99 MET A N 1
ATOM 814 C CA . MET A 1 99 ? 4.606 -7.399 -6.985 1.00 93.31 99 MET A CA 1
ATOM 815 C C . MET A 1 99 ? 3.875 -8.445 -6.134 1.00 93.31 99 MET A C 1
ATOM 817 O O . MET A 1 99 ? 4.414 -9.531 -5.948 1.00 93.31 99 MET A O 1
ATOM 821 N N . ILE A 1 100 ? 2.706 -8.113 -5.577 1.00 93.44 100 ILE A N 1
ATOM 822 C CA . ILE A 1 100 ? 1.917 -9.019 -4.736 1.00 93.44 100 ILE A CA 1
ATOM 823 C C . ILE A 1 100 ? 0.664 -9.497 -5.464 1.00 93.44 100 ILE A C 1
ATOM 825 O O . ILE A 1 100 ? 0.031 -8.744 -6.209 1.00 93.44 100 ILE A O 1
ATOM 829 N N . ASP A 1 101 ? 0.289 -10.744 -5.194 1.00 94.69 101 ASP A N 1
ATOM 830 C CA . ASP A 1 101 ? -0.931 -11.355 -5.711 1.00 94.69 101 ASP A CA 1
ATOM 831 C C . ASP A 1 101 ? -2.190 -10.789 -5.042 1.00 94.69 101 ASP A C 1
ATOM 833 O O . ASP A 1 101 ? -2.165 -10.299 -3.908 1.00 94.69 101 ASP A O 1
ATOM 837 N N . ASP A 1 102 ? -3.341 -10.952 -5.697 1.00 95.06 102 ASP A N 1
ATOM 838 C CA . ASP A 1 102 ? -4.634 -10.485 -5.178 1.00 95.06 102 ASP A CA 1
ATOM 839 C C . ASP A 1 102 ? -5.061 -11.180 -3.874 1.00 95.06 102 ASP A C 1
ATOM 841 O O . ASP A 1 102 ? -5.883 -10.655 -3.122 1.00 95.06 102 ASP A O 1
ATOM 845 N N . ARG A 1 103 ? -4.488 -12.350 -3.557 1.00 95.00 103 ARG A N 1
ATOM 846 C CA . ARG A 1 103 ? -4.676 -12.998 -2.249 1.00 95.00 103 ARG A CA 1
ATOM 847 C C . ARG A 1 103 ? -4.089 -12.150 -1.120 1.00 95.00 103 ARG A C 1
ATOM 849 O O . ARG A 1 103 ? -4.794 -11.873 -0.159 1.00 95.00 103 ARG A O 1
ATOM 856 N N . ILE A 1 104 ? -2.847 -11.693 -1.280 1.00 95.38 104 ILE A N 1
ATOM 857 C CA . ILE A 1 104 ? -2.148 -10.880 -0.276 1.00 95.38 104 ILE A CA 1
ATOM 858 C C . ILE A 1 104 ? -2.842 -9.523 -0.126 1.00 95.38 104 ILE A C 1
ATOM 860 O O . ILE A 1 104 ? -3.033 -9.036 0.983 1.00 95.38 104 ILE A O 1
ATOM 864 N N . LYS A 1 105 ? -3.301 -8.927 -1.233 1.00 95.44 105 LYS A N 1
ATOM 865 C CA . LYS A 1 105 ? -4.049 -7.659 -1.191 1.00 95.44 105 LYS A CA 1
ATOM 866 C C . LYS A 1 105 ? -5.337 -7.763 -0.370 1.00 95.44 105 LYS A C 1
ATOM 868 O O . LYS A 1 105 ? -5.680 -6.815 0.330 1.00 95.44 105 LYS A O 1
ATOM 873 N N . ARG A 1 106 ? -6.052 -8.892 -0.454 1.00 95.44 106 ARG A N 1
ATOM 874 C CA . ARG A 1 106 ? -7.247 -9.150 0.370 1.00 95.44 106 ARG A CA 1
ATOM 875 C C . ARG A 1 106 ? -6.895 -9.307 1.844 1.00 95.44 106 ARG A C 1
ATOM 877 O O . ARG A 1 106 ? -7.529 -8.669 2.669 1.00 95.44 106 ARG A O 1
ATOM 884 N N . GLU A 1 107 ? -5.846 -10.061 2.149 1.00 96.00 107 GLU A N 1
ATOM 885 C CA . GLU A 1 107 ? -5.370 -10.249 3.523 1.00 96.00 107 GLU A CA 1
ATOM 886 C C . GLU A 1 107 ? -4.971 -8.916 4.180 1.00 96.00 107 GLU A C 1
ATOM 888 O O . GLU A 1 107 ? -5.359 -8.627 5.308 1.00 96.00 107 GLU A O 1
ATOM 893 N N . ILE A 1 108 ? -4.295 -8.033 3.436 1.00 96.00 108 ILE A N 1
ATOM 894 C CA . ILE A 1 108 ? -3.988 -6.674 3.906 1.00 96.00 108 ILE A CA 1
ATOM 895 C C . ILE A 1 108 ? -5.275 -5.875 4.180 1.00 96.00 108 ILE A C 1
ATOM 897 O O . ILE A 1 108 ? -5.351 -5.173 5.187 1.00 96.00 108 ILE A O 1
ATOM 901 N N . LYS A 1 109 ? -6.300 -5.985 3.323 1.00 95.25 109 LYS A N 1
ATOM 902 C CA . LYS A 1 109 ? -7.601 -5.320 3.536 1.00 95.25 109 LYS A CA 1
ATOM 903 C C . LYS A 1 109 ? -8.298 -5.827 4.806 1.00 95.25 109 LYS A C 1
ATOM 905 O O . LYS A 1 109 ? -8.830 -5.016 5.555 1.00 95.25 109 LYS A O 1
ATOM 910 N N . GLU A 1 110 ? -8.240 -7.128 5.085 1.00 95.81 110 GLU A N 1
ATOM 911 C CA . GLU A 1 110 ? -8.798 -7.725 6.310 1.00 95.81 110 GLU A CA 1
ATOM 912 C C . GLU A 1 110 ? -8.078 -7.246 7.583 1.00 95.81 110 GLU A C 1
ATOM 914 O O . GLU A 1 110 ? -8.724 -6.995 8.600 1.00 95.81 110 GLU A O 1
ATOM 919 N N . ILE A 1 111 ? -6.751 -7.075 7.537 1.00 94.69 111 ILE A N 1
ATOM 920 C CA . ILE A 1 111 ? -5.971 -6.527 8.663 1.00 94.69 111 ILE A CA 1
ATOM 921 C C . ILE A 1 111 ? -6.387 -5.081 8.971 1.00 94.69 111 ILE A C 1
ATOM 923 O O . ILE A 1 111 ? -6.471 -4.696 10.139 1.00 94.69 111 ILE A O 1
ATOM 927 N N . LEU A 1 112 ? -6.660 -4.281 7.937 1.00 92.06 112 LEU A N 1
ATOM 928 C CA . LEU A 1 112 ? -7.098 -2.893 8.102 1.00 92.06 112 LEU A CA 1
ATOM 929 C C . LEU A 1 112 ? -8.510 -2.787 8.699 1.00 92.06 112 LEU A C 1
ATOM 931 O O . LEU A 1 112 ? -8.748 -1.884 9.499 1.00 92.06 112 LEU A O 1
ATOM 935 N N . ASP A 1 113 ? -9.416 -3.705 8.346 1.00 93.25 113 ASP A N 1
ATOM 936 C CA . ASP A 1 113 ? -10.813 -3.716 8.812 1.00 93.25 113 ASP A CA 1
ATOM 937 C C . ASP A 1 113 ? -10.969 -4.166 10.278 1.00 93.25 113 ASP A C 1
ATOM 939 O O . ASP A 1 113 ? -11.935 -3.810 10.954 1.00 93.25 113 ASP A O 1
ATOM 943 N N . ARG A 1 114 ? -9.993 -4.914 10.812 1.00 88.88 114 ARG A N 1
ATOM 944 C CA . ARG A 1 114 ? -10.000 -5.382 12.205 1.00 88.88 114 ARG A CA 1
ATOM 945 C C . ARG A 1 114 ? -9.904 -4.182 13.168 1.00 88.88 114 ARG A C 1
ATOM 947 O O . ARG A 1 114 ? -8.874 -3.499 13.211 1.00 88.88 114 ARG A O 1
ATOM 954 N N . ARG A 1 115 ? -10.989 -3.907 13.902 1.00 66.31 115 ARG A N 1
ATOM 955 C CA . ARG A 1 115 ? -11.143 -2.765 14.824 1.00 66.31 115 ARG A CA 1
ATOM 956 C C . ARG A 1 115 ? -10.865 -3.131 16.274 1.00 66.31 115 ARG A C 1
ATOM 958 O O . ARG A 1 115 ? -11.288 -4.234 16.683 1.00 66.31 115 ARG A O 1
#

Secondary structure (DSSP, 8-state):
--------------SSSSS--S---S-----TTSTT-----------TTSSGGGS-HHHHHHHHHHS------TTS-SSHHHHHHHHHHTSS-GGG-TTS-HHHHHHHHHHHH--